Protein AF-A0A519K6J8-F1 (afdb_monomer_lite)

pLDDT: mean 81.24, std 8.46, range [42.66, 90.06]

Foldseek 3Di:
DPDDPPDDPDDPVVVVVLVVCCVPVNDVVSVVVVVVVVVVCVVPVVVVLVVQLCCCCVPVVDDPVRSVVVD

Radius of gyration: 16.42 Å; chains: 1; bounding box: 36×32×33 Å

Structure (mmCIF, N/CA/C/O backbone):
data_AF-A0A519K6J8-F1
#
_entry.id   AF-A0A519K6J8-F1
#
loop_
_atom_site.group_PDB
_atom_site.id
_atom_site.type_symbol
_atom_site.label_atom_id
_atom_site.label_alt_id
_atom_site.label_comp_id
_atom_site.label_asym_id
_atom_site.label_entity_id
_atom_site.label_seq_id
_atom_site.pdbx_PDB_ins_code
_atom_site.Cartn_x
_atom_site.Cartn_y
_atom_site.Cartn_z
_atom_site.occupancy
_atom_site.B_iso_or_equiv
_atom_site.auth_seq_id
_atom_site.auth_comp_id
_atom_site.auth_asym_id
_atom_site.auth_atom_id
_atom_site.pdbx_PDB_model_num
ATOM 1 N N . MET A 1 1 ? 0.566 24.709 12.711 1.00 42.66 1 MET A N 1
ATOM 2 C CA . MET A 1 1 ? 0.092 24.210 11.397 1.00 42.66 1 MET A CA 1
ATOM 3 C C . MET A 1 1 ? 1.2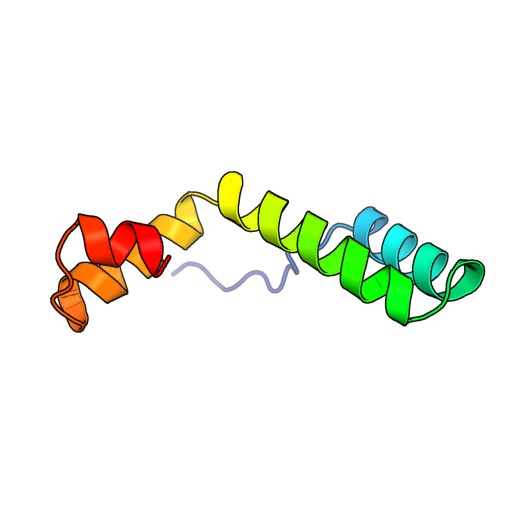10 23.442 10.707 1.00 42.66 1 MET A C 1
ATOM 5 O O . MET A 1 1 ? 2.249 24.030 10.435 1.00 42.66 1 MET A O 1
ATOM 9 N N . ASN A 1 2 ? 1.028 22.146 10.434 1.00 56.03 2 ASN A N 1
ATOM 10 C CA . ASN A 1 2 ? 1.987 21.382 9.629 1.00 56.03 2 ASN A CA 1
ATOM 11 C C . ASN A 1 2 ? 1.870 21.818 8.162 1.00 56.03 2 ASN A C 1
ATOM 13 O O . ASN A 1 2 ? 0.938 21.419 7.468 1.00 56.03 2 ASN A O 1
ATOM 17 N N . LYS A 1 3 ? 2.807 22.654 7.697 1.00 68.94 3 LYS A N 1
ATOM 18 C CA . LYS A 1 3 ? 2.964 22.988 6.275 1.00 68.94 3 LYS A CA 1
ATOM 19 C C . LYS A 1 3 ? 3.240 21.701 5.496 1.00 68.94 3 LYS A C 1
ATOM 21 O O . LYS A 1 3 ? 4.166 20.959 5.827 1.00 68.94 3 LYS A O 1
ATOM 26 N N . TRP A 1 4 ? 2.429 21.436 4.475 1.00 73.62 4 TRP A N 1
ATOM 27 C CA . TRP A 1 4 ? 2.648 20.329 3.550 1.00 73.62 4 TRP A CA 1
ATOM 28 C C . TRP A 1 4 ? 4.049 20.455 2.938 1.00 73.62 4 TRP A C 1
ATOM 30 O O . TRP A 1 4 ? 4.380 21.466 2.327 1.00 73.62 4 TRP A O 1
ATOM 40 N N . LYS A 1 5 ? 4.904 19.450 3.164 1.00 65.81 5 LYS A N 1
ATOM 41 C CA . LYS A 1 5 ? 6.336 19.505 2.819 1.00 65.81 5 LYS A CA 1
ATOM 42 C C . LYS A 1 5 ? 6.638 19.207 1.344 1.00 65.81 5 LYS A C 1
ATOM 44 O O . LYS A 1 5 ? 7.811 19.112 1.001 1.00 65.81 5 LYS A O 1
ATOM 49 N N . GLY A 1 6 ? 5.625 18.981 0.501 1.00 71.50 6 GLY A N 1
ATOM 50 C CA . GLY A 1 6 ? 5.780 18.688 -0.935 1.00 71.50 6 GLY A CA 1
ATOM 51 C C . GLY A 1 6 ? 6.592 17.430 -1.282 1.00 71.50 6 GLY A C 1
ATOM 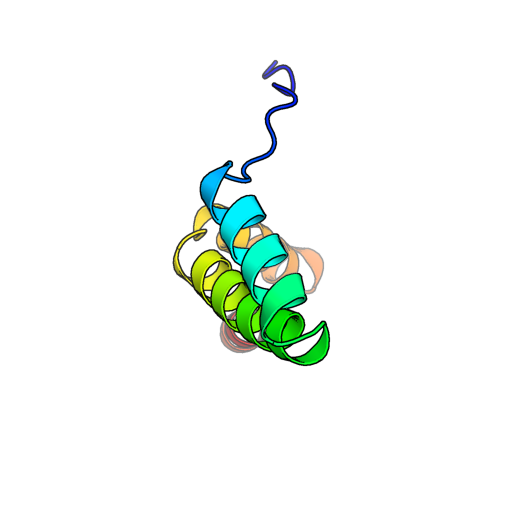52 O O . GLY A 1 6 ? 6.772 17.122 -2.454 1.00 71.50 6 GLY A O 1
ATOM 53 N N . LYS A 1 7 ? 7.098 16.680 -0.294 1.00 69.56 7 LYS A N 1
ATOM 54 C CA . LYS A 1 7 ? 7.917 15.492 -0.537 1.00 69.56 7 LYS A CA 1
ATOM 55 C C . LYS A 1 7 ? 7.030 14.331 -0.969 1.00 69.56 7 LYS A C 1
ATOM 57 O O . LYS A 1 7 ? 6.233 13.826 -0.178 1.00 69.56 7 LYS A O 1
ATOM 62 N N . SER A 1 8 ? 7.217 13.878 -2.204 1.00 64.19 8 SER A N 1
ATOM 63 C CA . SER A 1 8 ? 6.748 12.571 -2.651 1.00 64.19 8 SER A CA 1
ATOM 64 C C . SER A 1 8 ? 7.345 11.489 -1.749 1.00 64.19 8 SER A C 1
ATOM 66 O O . SER A 1 8 ? 8.555 11.458 -1.533 1.00 64.19 8 SER A O 1
ATOM 68 N N . LYS A 1 9 ? 6.514 10.573 -1.238 1.00 66.50 9 LYS A N 1
ATOM 69 C CA . LYS A 1 9 ? 6.984 9.392 -0.489 1.00 66.50 9 LYS A CA 1
ATOM 70 C C . LYS A 1 9 ? 7.779 8.401 -1.356 1.00 66.50 9 LYS A C 1
ATOM 72 O O . LYS A 1 9 ? 8.356 7.458 -0.822 1.00 66.50 9 LYS A O 1
ATOM 77 N N . GLY A 1 10 ? 7.776 8.589 -2.676 1.00 68.69 10 GLY A N 1
ATOM 78 C CA . GLY A 1 10 ? 8.492 7.743 -3.623 1.00 68.69 10 GLY A CA 1
ATOM 79 C C . GLY A 1 10 ? 10.004 7.875 -3.470 1.00 68.69 10 GLY A C 1
ATOM 80 O O . GLY A 1 10 ? 10.557 8.970 -3.568 1.00 68.69 10 GLY A O 1
ATOM 81 N N . THR A 1 11 ? 10.676 6.750 -3.245 1.00 79.81 11 THR A N 1
ATOM 82 C CA . THR A 1 11 ? 12.134 6.646 -3.299 1.00 79.81 11 THR A CA 1
ATOM 83 C C . THR A 1 11 ? 12.612 6.616 -4.751 1.00 79.81 11 THR A C 1
ATOM 85 O O . THR A 1 11 ? 12.008 5.981 -5.615 1.00 79.81 11 THR A O 1
ATOM 88 N N . ILE A 1 12 ? 13.749 7.262 -5.022 1.00 82.75 12 ILE A N 1
ATOM 89 C CA . ILE A 1 12 ? 14.379 7.321 -6.357 1.00 82.75 12 ILE A CA 1
ATOM 90 C C . ILE A 1 12 ? 14.678 5.913 -6.905 1.00 82.75 12 ILE A C 1
ATOM 92 O O . ILE A 1 12 ? 14.594 5.669 -8.109 1.00 82.75 12 ILE A O 1
ATOM 96 N N . LEU A 1 13 ? 14.979 4.966 -6.010 1.00 83.25 13 LEU A N 1
ATOM 97 C CA . LEU A 1 13 ? 15.211 3.563 -6.350 1.00 83.25 13 LEU A CA 1
ATOM 98 C C . LEU A 1 13 ? 13.960 2.880 -6.915 1.00 83.25 13 LEU A C 1
ATOM 100 O O . LEU A 1 13 ? 14.063 2.183 -7.920 1.00 83.25 13 LEU A O 1
ATOM 104 N N . GLY A 1 14 ? 12.781 3.122 -6.331 1.00 83.88 14 GLY A N 1
ATOM 105 C CA . GLY A 1 14 ? 11.531 2.528 -6.809 1.00 83.88 14 GLY A CA 1
ATOM 106 C C . GLY A 1 14 ? 11.211 2.950 -8.242 1.00 83.88 14 GLY A C 1
ATOM 107 O O . GLY A 1 14 ? 10.883 2.113 -9.079 1.00 83.88 14 GLY A O 1
ATOM 108 N N . TYR A 1 15 ? 11.408 4.233 -8.557 1.00 86.56 15 TYR A N 1
ATOM 109 C CA . TYR A 1 15 ? 11.205 4.740 -9.914 1.00 86.56 15 TYR A CA 1
ATOM 110 C C . TYR A 1 15 ? 12.176 4.108 -10.923 1.00 86.56 15 TYR A C 1
ATOM 112 O O . TYR A 1 15 ? 11.769 3.712 -12.013 1.00 86.56 15 TYR A O 1
ATOM 120 N N . ARG A 1 16 ? 13.453 3.944 -10.551 1.00 88.50 16 ARG A N 1
ATOM 121 C CA . ARG A 1 16 ? 14.446 3.264 -11.400 1.00 88.50 16 ARG A CA 1
ATOM 122 C C . ARG A 1 16 ? 14.063 1.815 -11.704 1.00 88.50 16 ARG A C 1
ATOM 124 O O . ARG A 1 16 ? 14.190 1.404 -12.853 1.00 88.50 16 ARG A O 1
ATOM 131 N N . ILE A 1 17 ? 13.568 1.072 -10.711 1.00 87.38 17 ILE A N 1
ATOM 132 C CA . ILE A 1 17 ? 13.103 -0.315 -10.890 1.00 87.38 17 ILE A CA 1
ATOM 133 C C . ILE A 1 17 ? 11.916 -0.357 -11.858 1.00 87.38 17 ILE A C 1
ATOM 135 O O . ILE A 1 17 ? 11.914 -1.162 -12.784 1.00 87.38 17 ILE A O 1
ATOM 139 N N . PHE A 1 18 ? 10.950 0.555 -11.709 1.00 87.44 18 PHE A N 1
ATOM 140 C CA . PHE A 1 18 ? 9.808 0.659 -12.621 1.00 87.44 18 PHE A CA 1
ATOM 141 C C . PHE A 1 18 ? 10.234 0.915 -14.067 1.00 87.44 18 PHE A C 1
ATOM 143 O O . PHE A 1 18 ? 9.807 0.197 -14.971 1.00 87.44 18 PHE A O 1
ATOM 150 N N . VAL A 1 19 ? 11.109 1.900 -14.289 1.00 88.56 19 VAL A N 1
ATOM 151 C CA . VAL A 1 19 ? 11.613 2.220 -15.631 1.00 88.56 19 VAL A CA 1
ATOM 152 C C . VAL A 1 19 ? 12.392 1.043 -16.214 1.00 88.56 19 VAL A C 1
ATOM 154 O O . VAL A 1 19 ? 12.216 0.731 -17.388 1.00 88.56 19 VAL A O 1
ATOM 157 N N . TRP A 1 20 ? 13.211 0.358 -15.411 1.00 90.06 20 TRP A N 1
ATOM 158 C CA . TRP A 1 20 ? 13.936 -0.833 -15.850 1.00 90.06 20 TRP A CA 1
ATOM 159 C C . TRP A 1 20 ? 12.985 -1.968 -16.253 1.00 90.06 20 TRP A C 1
ATOM 161 O O . TRP A 1 20 ? 13.133 -2.519 -17.342 1.00 90.06 20 TRP A O 1
ATOM 171 N N . CYS A 1 21 ? 11.954 -2.255 -15.451 1.00 88.94 21 CYS A N 1
ATOM 172 C CA . CYS A 1 21 ? 10.936 -3.252 -15.788 1.00 88.94 21 CYS A CA 1
ATOM 173 C C . CYS A 1 21 ? 10.206 -2.913 -17.093 1.00 88.94 21 CYS A C 1
ATOM 175 O O . CYS A 1 21 ? 10.022 -3.793 -17.929 1.00 88.94 21 CYS A O 1
ATOM 177 N N . ILE A 1 22 ? 9.838 -1.644 -17.303 1.00 89.50 22 ILE A N 1
ATOM 178 C CA . ILE A 1 22 ? 9.188 -1.208 -18.548 1.00 89.50 22 ILE A CA 1
ATOM 179 C C . ILE A 1 22 ? 10.123 -1.405 -19.747 1.00 89.50 22 ILE A C 1
ATOM 181 O O . ILE A 1 22 ? 9.677 -1.878 -20.791 1.00 89.50 22 ILE A O 1
ATOM 185 N N . ARG A 1 23 ? 11.413 -1.078 -19.600 1.00 87.75 23 ARG A N 1
ATOM 186 C CA . ARG A 1 23 ? 12.408 -1.173 -20.679 1.00 87.75 23 ARG A CA 1
ATOM 187 C C . ARG A 1 23 ? 12.759 -2.613 -21.056 1.00 87.75 23 ARG A C 1
ATOM 189 O O . ARG A 1 23 ? 12.974 -2.870 -22.233 1.00 87.75 23 ARG A O 1
ATOM 196 N N . ASN A 1 24 ? 12.824 -3.523 -20.081 1.00 86.25 24 ASN A N 1
ATOM 197 C CA . ASN A 1 24 ? 13.302 -4.895 -20.291 1.00 86.25 24 ASN A CA 1
ATOM 198 C C . ASN A 1 24 ? 12.175 -5.923 -20.498 1.00 86.25 24 ASN A C 1
ATOM 200 O O . ASN A 1 24 ? 12.353 -6.878 -21.243 1.00 86.25 24 ASN A O 1
ATOM 204 N N . LEU A 1 25 ? 11.032 -5.753 -19.824 1.00 85.00 25 LEU A N 1
ATOM 205 C CA . LEU A 1 25 ? 9.935 -6.736 -19.777 1.00 85.00 25 LEU A CA 1
ATOM 206 C C . LEU A 1 25 ? 8.617 -6.182 -20.352 1.00 85.00 25 LEU A C 1
ATOM 208 O O . LEU A 1 25 ? 7.622 -6.902 -20.461 1.00 85.00 25 LEU A O 1
ATOM 212 N N . GLY A 1 26 ? 8.592 -4.896 -20.713 1.00 87.75 26 GLY A N 1
ATOM 213 C CA . GLY A 1 26 ? 7.417 -4.207 -21.232 1.00 87.75 26 GLY A CA 1
ATOM 214 C C . GLY A 1 26 ? 6.427 -3.750 -20.154 1.00 87.75 26 GLY A C 1
ATOM 215 O O . GLY A 1 26 ? 6.550 -4.019 -18.957 1.00 87.75 26 GLY A O 1
ATOM 216 N N . VAL A 1 27 ? 5.389 -3.039 -20.600 1.00 85.38 27 VAL A N 1
ATOM 217 C CA . VAL A 1 27 ? 4.416 -2.369 -19.716 1.00 85.38 27 VAL A CA 1
ATOM 218 C C . VAL A 1 27 ? 3.574 -3.370 -18.914 1.00 85.38 27 VAL A C 1
ATOM 220 O O . VAL A 1 27 ? 3.280 -3.135 -17.745 1.00 85.38 27 VAL A O 1
ATOM 223 N N . ARG A 1 28 ? 3.237 -4.530 -19.497 1.00 86.19 28 ARG A N 1
ATOM 224 C CA . ARG A 1 28 ? 2.438 -5.568 -18.815 1.00 86.19 28 ARG A CA 1
ATOM 225 C C . ARG A 1 28 ? 3.126 -6.089 -17.552 1.00 86.19 28 ARG A C 1
ATOM 227 O O . ARG A 1 28 ? 2.482 -6.211 -16.516 1.00 86.19 28 ARG A O 1
ATOM 234 N N . SER A 1 29 ? 4.439 -6.313 -17.610 1.00 84.62 29 SER A N 1
ATOM 235 C CA . SER A 1 29 ? 5.211 -6.733 -16.436 1.00 84.62 29 SER A CA 1
ATOM 236 C C . SER A 1 29 ? 5.292 -5.638 -15.371 1.00 84.62 29 SER A C 1
ATOM 238 O O . SER A 1 29 ? 5.359 -5.943 -14.184 1.00 84.62 29 SER A O 1
ATOM 240 N N . SER A 1 30 ? 5.265 -4.363 -15.764 1.00 86.44 30 SER A N 1
ATOM 241 C CA . SER A 1 30 ? 5.275 -3.250 -14.812 1.00 86.44 30 SER A CA 1
ATOM 242 C C . SER A 1 30 ? 4.002 -3.201 -13.962 1.00 86.44 30 SER A C 1
ATOM 244 O O . SER A 1 30 ? 4.094 -2.955 -12.760 1.00 86.44 30 SER A O 1
ATOM 246 N N . TYR A 1 31 ? 2.836 -3.520 -14.536 1.00 89.00 31 TYR A N 1
ATOM 247 C CA . TYR A 1 31 ? 1.594 -3.650 -13.763 1.00 89.00 31 TYR A CA 1
ATOM 248 C C . TYR A 1 31 ? 1.663 -4.776 -12.729 1.00 89.00 31 TYR A C 1
ATOM 250 O O . TYR A 1 31 ? 1.149 -4.623 -11.623 1.00 89.00 31 TYR A O 1
ATOM 258 N N . PHE A 1 32 ? 2.342 -5.882 -13.041 1.00 89.88 32 PHE A N 1
ATOM 259 C CA . PHE A 1 32 ? 2.554 -6.954 -12.068 1.00 89.88 32 PHE A CA 1
ATOM 260 C C . PHE A 1 32 ? 3.396 -6.478 -10.873 1.00 89.88 32 PHE A C 1
ATOM 262 O O . PHE A 1 32 ? 3.027 -6.690 -9.718 1.00 89.88 32 PHE A O 1
ATOM 269 N N . VAL A 1 33 ? 4.483 -5.745 -11.136 1.00 88.12 33 VAL A N 1
ATOM 270 C CA . VAL A 1 33 ? 5.307 -5.133 -10.078 1.00 88.12 33 VAL A CA 1
ATOM 271 C C . VAL A 1 33 ? 4.507 -4.104 -9.276 1.00 88.12 33 VAL A C 1
ATOM 273 O O . VAL A 1 33 ? 4.661 -4.019 -8.060 1.00 88.12 33 VAL A O 1
ATOM 276 N N . LEU A 1 34 ? 3.610 -3.357 -9.924 1.00 89.81 34 LEU A N 1
ATOM 277 C CA . LEU A 1 34 ? 2.727 -2.410 -9.247 1.00 89.81 34 LEU A CA 1
ATOM 278 C C . LEU A 1 34 ? 1.831 -3.093 -8.215 1.00 89.81 34 LEU A C 1
ATOM 280 O O . LEU A 1 34 ? 1.720 -2.576 -7.107 1.00 89.81 34 LEU A O 1
ATOM 284 N N . TYR A 1 35 ? 1.250 -4.252 -8.533 1.00 89.81 35 TYR A N 1
ATOM 285 C CA . TYR A 1 35 ? 0.474 -5.024 -7.559 1.00 89.81 35 TYR A CA 1
ATOM 286 C C . TYR A 1 35 ? 1.315 -5.420 -6.344 1.00 89.81 35 TYR A C 1
ATOM 288 O O . TYR A 1 35 ? 0.863 -5.270 -5.209 1.00 89.81 35 TYR A O 1
ATOM 296 N N . PHE A 1 36 ? 2.557 -5.855 -6.564 1.00 88.81 36 PHE A N 1
ATOM 297 C CA . PHE A 1 36 ? 3.467 -6.212 -5.476 1.00 88.81 36 PHE A CA 1
ATOM 298 C C . PHE A 1 36 ? 3.803 -5.009 -4.585 1.00 88.81 36 PHE A C 1
ATOM 300 O O . PHE A 1 36 ? 3.722 -5.083 -3.359 1.00 88.81 36 PHE A O 1
ATOM 307 N N . VAL A 1 37 ? 4.127 -3.868 -5.197 1.00 87.94 37 VAL A N 1
ATOM 308 C CA . VAL A 1 37 ? 4.425 -2.627 -4.471 1.00 87.94 37 VAL A CA 1
ATOM 309 C C . VAL A 1 37 ? 3.189 -2.119 -3.728 1.00 87.94 37 VAL A C 1
ATOM 311 O O . VAL A 1 37 ? 3.297 -1.716 -2.572 1.00 87.94 37 VAL A O 1
ATOM 314 N N . ALA A 1 38 ? 2.009 -2.171 -4.345 1.00 87.75 38 ALA A N 1
ATOM 315 C CA . ALA A 1 38 ? 0.756 -1.789 -3.705 1.00 87.75 38 ALA A CA 1
ATOM 316 C C . ALA A 1 38 ? 0.463 -2.666 -2.480 1.00 87.75 38 ALA A C 1
ATOM 318 O O . ALA A 1 38 ? 0.151 -2.129 -1.420 1.00 87.75 38 ALA A O 1
ATOM 319 N N . ALA A 1 39 ? 0.648 -3.986 -2.585 1.00 87.38 39 ALA A N 1
ATOM 320 C CA . ALA A 1 39 ? 0.503 -4.907 -1.460 1.00 87.38 39 ALA A CA 1
ATOM 321 C C . ALA A 1 39 ? 1.525 -4.628 -0.343 1.00 87.38 39 ALA A C 1
ATOM 323 O O . ALA A 1 39 ? 1.170 -4.622 0.836 1.00 87.38 39 ALA A O 1
ATOM 324 N N . TYR A 1 40 ? 2.777 -4.318 -0.696 1.00 86.56 40 TYR A N 1
ATOM 325 C CA . TYR A 1 40 ? 3.790 -3.899 0.274 1.00 86.56 40 TYR A CA 1
ATOM 326 C C . TYR A 1 40 ? 3.342 -2.642 1.032 1.00 86.56 40 TYR A C 1
ATOM 328 O O . TYR A 1 40 ? 3.308 -2.629 2.261 1.00 86.56 40 TYR A O 1
ATOM 336 N N . TYR A 1 41 ? 2.927 -1.591 0.323 1.00 82.75 41 TYR A N 1
ATOM 337 C CA . TYR A 1 41 ? 2.429 -0.381 0.977 1.00 82.75 41 TYR A CA 1
ATOM 338 C C . TYR A 1 41 ? 1.164 -0.641 1.793 1.00 82.75 41 TYR A C 1
ATOM 340 O O . TYR A 1 41 ? 1.018 -0.063 2.863 1.00 82.75 41 TYR A O 1
ATOM 348 N N . PHE A 1 42 ? 0.284 -1.531 1.346 1.00 83.56 42 PHE A N 1
ATOM 349 C CA . PHE A 1 42 ? -0.915 -1.898 2.087 1.00 83.56 42 PHE A CA 1
ATOM 350 C C . PHE A 1 42 ? -0.594 -2.513 3.461 1.00 83.56 42 PHE A C 1
ATOM 352 O O . PHE A 1 42 ? -1.178 -2.113 4.470 1.00 83.56 42 PHE A O 1
ATOM 359 N N . VAL A 1 43 ? 0.376 -3.431 3.525 1.00 83.38 43 VAL A N 1
ATOM 360 C CA . VAL A 1 43 ? 0.774 -4.095 4.778 1.00 83.38 43 VAL A CA 1
ATOM 361 C C . VAL A 1 43 ? 1.613 -3.173 5.670 1.00 83.38 43 VAL A C 1
ATOM 363 O O . VAL A 1 43 ? 1.388 -3.106 6.879 1.00 83.38 43 VAL A O 1
ATOM 366 N N . PHE A 1 44 ? 2.569 -2.439 5.094 1.00 82.75 44 PHE A N 1
ATOM 367 C CA . PHE A 1 44 ? 3.523 -1.639 5.868 1.00 82.75 44 PHE A CA 1
ATOM 368 C C . PHE A 1 44 ? 3.004 -0.235 6.231 1.00 82.75 44 PHE A C 1
ATOM 370 O O . PHE A 1 44 ? 3.343 0.293 7.293 1.00 82.75 44 PHE A O 1
ATOM 377 N N . GLU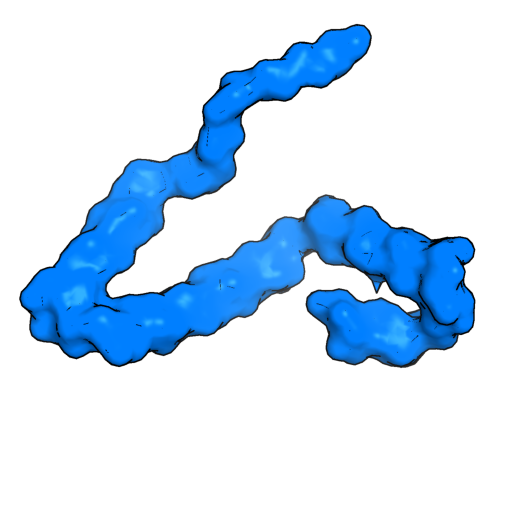 A 1 45 ? 2.134 0.382 5.423 1.00 80.94 45 GLU A N 1
ATOM 378 C CA . GLU A 1 45 ? 1.573 1.719 5.680 1.00 80.94 45 GLU A CA 1
ATOM 379 C C . GLU A 1 45 ? 0.310 1.643 6.564 1.00 80.94 45 GLU A C 1
ATOM 381 O O . GLU A 1 45 ? -0.769 2.158 6.254 1.00 80.94 45 GLU A O 1
ATOM 386 N N . THR A 1 46 ? 0.470 1.047 7.744 1.00 74.12 46 THR A N 1
ATOM 387 C CA . THR A 1 46 ? -0.583 0.886 8.765 1.00 74.12 46 THR A CA 1
ATOM 388 C C . THR A 1 46 ? -1.242 2.204 9.184 1.00 74.12 46 THR A C 1
ATOM 390 O O . THR A 1 46 ? -2.425 2.228 9.534 1.00 74.12 46 THR A O 1
ATOM 393 N N . LYS A 1 47 ? -0.518 3.331 9.111 1.00 77.19 47 LYS A N 1
ATOM 394 C CA . LYS A 1 47 ? -1.076 4.663 9.398 1.00 77.19 47 LYS A CA 1
ATOM 395 C C . LYS A 1 47 ? -2.165 5.049 8.400 1.00 77.19 47 LYS A C 1
ATOM 397 O O . LYS A 1 47 ? -3.228 5.488 8.826 1.00 77.19 47 LYS A O 1
ATOM 402 N N . SER A 1 48 ? -1.919 4.858 7.103 1.00 78.62 48 SER A N 1
ATOM 403 C CA . SER A 1 48 ? -2.910 5.133 6.054 1.00 78.62 48 SER A CA 1
ATOM 404 C C . SER A 1 48 ? -4.128 4.226 6.216 1.00 78.62 48 SER A C 1
ATOM 406 O O . SER A 1 48 ? -5.263 4.704 6.272 1.00 78.62 48 SER A O 1
ATOM 408 N N . ASN A 1 49 ? -3.879 2.932 6.441 1.00 80.50 49 ASN A N 1
ATOM 409 C CA . ASN A 1 49 ? -4.933 1.941 6.646 1.00 80.50 49 ASN A CA 1
ATOM 410 C C . ASN A 1 49 ? -5.850 2.268 7.829 1.00 80.50 49 ASN A C 1
ATOM 412 O O . ASN A 1 49 ? -7.056 2.029 7.763 1.00 80.50 49 ASN A O 1
ATOM 416 N N . ARG A 1 50 ? -5.322 2.876 8.898 1.00 82.62 50 ARG A N 1
ATOM 417 C CA . ARG A 1 50 ? -6.130 3.326 10.040 1.00 82.62 50 ARG A CA 1
ATOM 418 C C . ARG A 1 50 ? -7.107 4.442 9.666 1.00 82.62 50 ARG A C 1
ATOM 420 O O . ARG A 1 50 ? -8.238 4.417 10.146 1.00 82.62 50 ARG A O 1
ATOM 427 N N . TYR A 1 51 ? -6.703 5.403 8.835 1.00 84.50 51 TYR A N 1
ATOM 428 C CA . TYR A 1 51 ? -7.596 6.478 8.382 1.00 84.50 51 TYR A CA 1
ATOM 429 C C . TYR A 1 51 ? -8.692 5.949 7.455 1.00 84.50 51 TYR A C 1
ATOM 431 O O . TYR A 1 51 ? -9.854 6.322 7.608 1.00 84.50 51 TYR A O 1
ATOM 439 N N . IL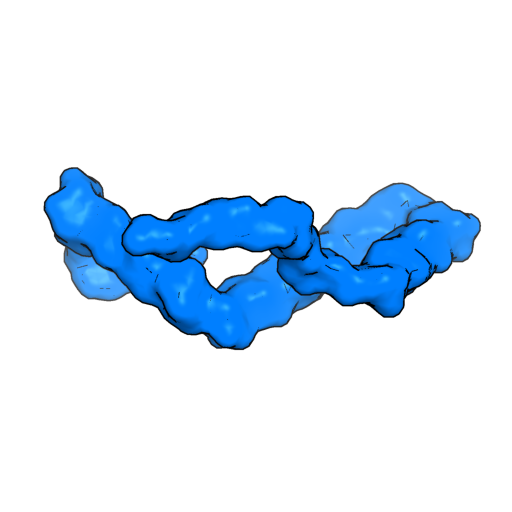E A 1 52 ? -8.333 5.029 6.559 1.00 84.25 52 ILE A N 1
ATOM 440 C CA . ILE A 1 52 ? -9.270 4.351 5.657 1.00 84.25 52 ILE A CA 1
ATOM 441 C C . ILE A 1 52 ? -10.271 3.518 6.474 1.00 84.25 52 ILE A C 1
ATOM 443 O O . ILE A 1 52 ? -11.483 3.686 6.346 1.00 84.25 52 ILE A O 1
ATOM 447 N N . SER A 1 53 ? -9.778 2.715 7.422 1.00 82.69 53 SER A N 1
ATOM 448 C CA . SER A 1 53 ? -10.613 1.939 8.350 1.00 82.69 53 SER A CA 1
ATOM 449 C C . SER A 1 53 ? -11.526 2.831 9.195 1.00 82.69 53 SER A C 1
ATOM 451 O O . SER A 1 53 ? -12.684 2.494 9.434 1.00 82.69 53 SER A O 1
ATOM 453 N N . TYR A 1 54 ? -11.023 3.981 9.659 1.00 85.56 54 TYR A N 1
ATOM 454 C CA . TYR A 1 54 ? -11.824 4.958 10.390 1.00 85.56 54 TYR A CA 1
ATOM 455 C C . TYR A 1 54 ? -12.953 5.502 9.515 1.00 85.56 54 TYR A C 1
ATOM 457 O O . TYR A 1 54 ? -14.092 5.532 9.967 1.00 85.56 54 TYR A O 1
ATOM 465 N N . TYR A 1 55 ? -12.671 5.874 8.265 1.00 87.00 55 TYR A N 1
ATOM 466 C CA . TYR A 1 55 ? -13.689 6.340 7.327 1.00 87.00 55 TYR A CA 1
ATOM 467 C C . TYR A 1 55 ? -14.782 5.284 7.114 1.00 87.00 55 TYR A C 1
ATOM 469 O O . TYR A 1 55 ? -15.957 5.571 7.343 1.00 87.00 55 TYR A O 1
ATOM 477 N N . PHE A 1 56 ? -14.412 4.041 6.798 1.00 84.31 56 PHE A N 1
ATOM 478 C CA . PHE A 1 56 ? -15.377 2.955 6.592 1.00 84.31 56 PHE A CA 1
ATOM 479 C C . PHE A 1 56 ? -16.214 2.648 7.840 1.00 84.31 56 PHE A C 1
ATOM 481 O O . PHE A 1 56 ? -17.427 2.452 7.751 1.00 84.31 56 PHE A O 1
ATOM 488 N N . LYS A 1 57 ? -15.602 2.687 9.026 1.00 84.25 57 LYS A N 1
ATOM 489 C CA . LYS A 1 57 ? -16.300 2.400 10.282 1.00 84.25 57 LYS A CA 1
ATOM 490 C C . LYS A 1 57 ? -17.204 3.548 10.741 1.00 84.25 57 LYS A C 1
ATOM 492 O O . LYS A 1 57 ? -18.326 3.309 11.171 1.00 84.25 57 LYS A O 1
ATOM 497 N N . LYS A 1 58 ? -16.722 4.796 10.689 1.00 83.19 58 LYS A N 1
ATOM 498 C CA . LYS A 1 58 ? -17.425 5.974 11.238 1.00 83.19 58 LYS A CA 1
ATOM 499 C C . LYS A 1 58 ? -18.351 6.667 10.245 1.00 83.19 58 LYS A C 1
ATOM 501 O O . LYS A 1 58 ? -19.303 7.293 10.694 1.00 83.19 58 LYS A O 1
ATOM 506 N N . ARG A 1 59 ? -18.070 6.616 8.939 1.00 83.50 59 ARG A N 1
ATOM 507 C CA . ARG A 1 59 ? -18.893 7.277 7.907 1.00 83.50 59 ARG A CA 1
ATOM 508 C C . ARG A 1 59 ? -19.829 6.309 7.198 1.00 83.50 59 ARG A C 1
ATOM 510 O O . ARG A 1 59 ? -20.977 6.663 6.979 1.00 83.50 59 ARG A O 1
ATOM 517 N N . LEU A 1 60 ? -19.350 5.111 6.868 1.00 83.88 60 LEU A N 1
ATOM 518 C CA . LEU A 1 60 ? -20.128 4.107 6.128 1.00 83.88 60 LEU A CA 1
ATOM 519 C C . LEU A 1 60 ? -20.812 3.074 7.037 1.00 83.88 60 LEU A C 1
ATOM 521 O O . LEU A 1 60 ? -21.574 2.244 6.552 1.00 83.88 60 LEU A O 1
ATOM 525 N N . GLY A 1 61 ? -20.562 3.119 8.352 1.00 83.25 61 GLY A N 1
ATOM 526 C CA . GLY A 1 61 ? -21.227 2.252 9.329 1.00 83.25 61 GLY A CA 1
ATOM 527 C C . GLY A 1 61 ? -20.909 0.764 9.159 1.00 83.25 61 GLY A C 1
ATOM 528 O O . GLY A 1 61 ? -21.682 -0.089 9.590 1.00 83.25 61 GLY A O 1
ATOM 529 N N . PHE A 1 62 ? -19.791 0.420 8.515 1.00 84.75 62 PHE A N 1
ATOM 530 C CA . PHE A 1 62 ? -19.424 -0.976 8.306 1.00 84.75 62 PHE A CA 1
ATOM 531 C C . PHE A 1 62 ? -19.069 -1.672 9.626 1.00 84.75 62 PHE A C 1
ATOM 533 O O . PHE A 1 62 ? -18.353 -1.137 10.475 1.00 84.75 62 PHE A O 1
ATOM 540 N N . SER A 1 63 ? -19.534 -2.918 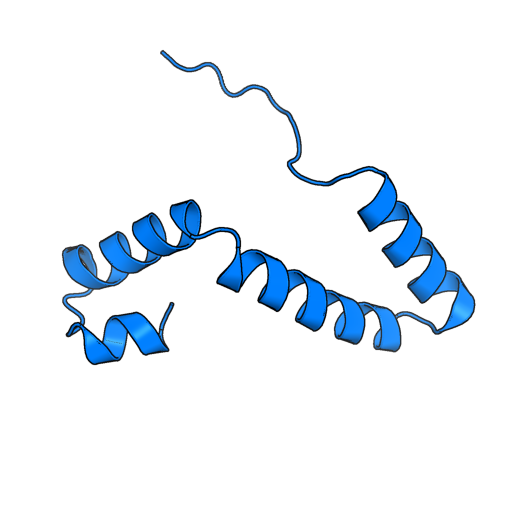9.770 1.00 80.19 63 SER A N 1
ATOM 541 C CA . SER A 1 63 ? -19.080 -3.819 10.835 1.00 80.19 63 SER A CA 1
ATOM 542 C C . SER A 1 63 ? -17.562 -4.041 10.739 1.00 80.19 63 SER A C 1
ATOM 544 O O . SER A 1 63 ? -16.956 -3.896 9.672 1.00 80.19 63 SER A O 1
ATOM 546 N N . THR A 1 64 ? -16.930 -4.403 11.857 1.00 75.00 64 THR A N 1
ATOM 547 C CA . THR A 1 64 ? -15.475 -4.609 11.963 1.00 75.00 64 THR A CA 1
ATOM 548 C C . THR A 1 64 ? -14.945 -5.621 10.948 1.00 75.00 64 THR A C 1
ATOM 550 O O . THR A 1 64 ? -13.849 -5.430 10.425 1.00 75.00 64 THR A O 1
ATOM 553 N N . LEU A 1 65 ? -15.736 -6.646 10.617 1.00 76.06 65 LEU A N 1
ATOM 554 C CA . LEU A 1 65 ? -15.406 -7.641 9.592 1.00 76.06 65 LEU A CA 1
ATOM 555 C C . LEU A 1 65 ? -15.465 -7.056 8.176 1.00 76.06 65 LEU A C 1
ATOM 557 O O . LEU A 1 65 ? -14.513 -7.210 7.419 1.00 76.06 65 LEU A O 1
ATOM 561 N N . LYS A 1 66 ? -16.531 -6.314 7.840 1.00 76.12 66 LYS A N 1
ATOM 562 C CA . LYS A 1 66 ? -16.664 -5.668 6.521 1.00 76.12 66 LYS A CA 1
ATOM 563 C C . LYS A 1 66 ? -15.567 -4.635 6.282 1.00 76.12 66 LYS A C 1
ATOM 565 O O . LYS A 1 66 ? -15.028 -4.575 5.189 1.00 76.12 66 LYS A O 1
ATOM 570 N N . THR A 1 67 ? -15.189 -3.897 7.325 1.00 81.00 67 THR A N 1
ATOM 571 C CA . THR A 1 67 ? -14.124 -2.888 7.256 1.00 81.00 67 THR A CA 1
ATOM 572 C C . THR A 1 67 ? -12.770 -3.514 6.930 1.00 81.00 67 THR A C 1
ATOM 574 O O . THR A 1 67 ? -12.043 -2.974 6.114 1.00 81.00 67 THR A O 1
ATOM 577 N N . ARG A 1 68 ? -12.426 -4.658 7.536 1.00 75.25 68 ARG A N 1
ATOM 578 C CA . ARG A 1 68 ? -11.140 -5.336 7.283 1.00 75.25 68 ARG A CA 1
ATOM 579 C C . ARG A 1 68 ? -11.020 -5.930 5.880 1.00 75.25 68 ARG A C 1
ATOM 581 O O . ARG A 1 68 ? -9.904 -6.136 5.437 1.00 75.25 68 ARG A O 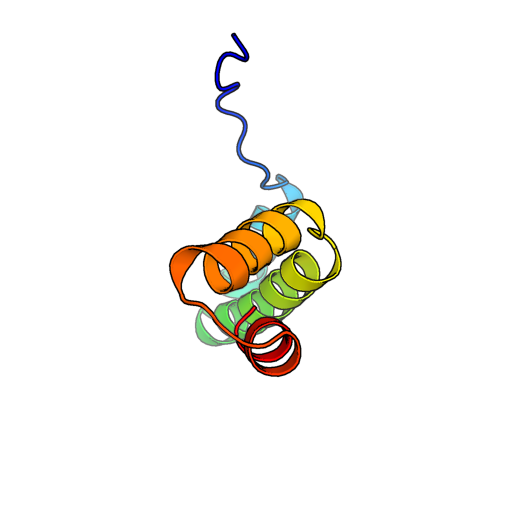1
ATOM 588 N N . ILE A 1 69 ? -12.143 -6.236 5.234 1.00 79.38 69 ILE A N 1
ATOM 589 C CA . ILE A 1 69 ? -12.181 -6.781 3.869 1.00 79.38 69 ILE A CA 1
ATOM 590 C C . ILE A 1 69 ? -12.181 -5.649 2.829 1.00 79.38 69 ILE A C 1
ATOM 592 O O . ILE A 1 69 ? -11.683 -5.830 1.726 1.00 79.38 69 ILE A O 1
ATOM 596 N N . SER A 1 70 ? -12.765 -4.493 3.164 1.00 75.06 70 SER A N 1
ATOM 597 C CA . SER A 1 70 ? -12.863 -3.330 2.269 1.00 75.06 70 SER A CA 1
ATOM 598 C C . SER A 1 70 ? -11.655 -2.395 2.306 1.00 75.06 70 SER A C 1
ATOM 600 O O . SER A 1 70 ? -11.553 -1.503 1.467 1.00 75.06 70 SER A O 1
ATOM 602 N N . VAL A 1 71 ? -10.834 -2.522 3.347 1.00 73.62 71 VAL A N 1
ATOM 603 C CA . VAL A 1 71 ? -9.553 -1.827 3.497 1.00 73.62 71 VAL A CA 1
ATOM 604 C C . VAL A 1 71 ? -8.536 -2.610 2.696 1.00 73.62 71 VAL A C 1
ATOM 606 O O . VAL A 1 71 ? -7.931 -1.983 1.804 1.00 73.62 71 VAL A O 1
#

Secondary structure (DSSP, 8-state):
--------S--HHHHHHHHHHHHHHHHHHHHHHHHHHHHHHHHH-HHHHHHHHHHHHHTS---HHHHHHH-

Sequence (71 aa):
MNKWKGKSKGTILGYRIFVWCIRNLGVRSSYFVLYFVAAYYFVFETKSNRYISYYFKKRLGFSTLKTRISV